Protein AF-A0A6I4SWH2-F1 (afdb_monomer_lite)

Sequence (155 aa):
MIWNTAILLVLAQATASTSADEAARQAVEAAESAAATARSEIDCGEQATQMVMNVCSYRDYEAADLALNQTWDQVSAKAKRADDWSKDHNFPGGEFNRLLDSQRKWLAFRDAQCLYENGPREQSGTIWPLLQNSCLKKLTERRISELRETLEPNA

Secondary structure (DSSP, 8-state):
--SSHHHHHHHHHHHHHHHHHHHHHHHHHHHHHHHHHHS-----SS---HHHHHHHHHHHHHHHHHHHHHHHHHHHHHHHHHHHHHHHTT----HHHHHHHHHHHHHHHHHHHHHHHH--GGGS-TTHHHHHHHHHHHHHHHHHHHHHHTTSTT-

Radius of gyration: 25.78 Å; chains: 1; bounding box: 44×80×54 Å

Structure (mmCIF, N/CA/C/O backbone):
data_AF-A0A6I4SWH2-F1
#
_entry.id   AF-A0A6I4SWH2-F1
#
loop_
_atom_site.group_PDB
_atom_site.id
_atom_site.type_symbol
_atom_site.label_atom_id
_atom_site.label_alt_id
_atom_site.label_comp_id
_atom_site.label_asym_id
_atom_site.label_entity_id
_atom_site.label_seq_id
_atom_site.pdbx_PDB_ins_code
_atom_site.Cartn_x
_atom_site.Cartn_y
_atom_site.Cartn_z
_atom_site.occupancy
_atom_site.B_iso_or_equiv
_atom_site.auth_seq_id
_atom_site.auth_comp_id
_atom_site.auth_asym_id
_atom_site.auth_atom_id
_atom_site.pdbx_PDB_model_num
ATOM 1 N N . MET A 1 1 ? -19.350 -69.369 -9.365 1.00 49.81 1 MET A N 1
ATOM 2 C CA . MET A 1 1 ? -20.183 -68.517 -8.484 1.00 49.81 1 M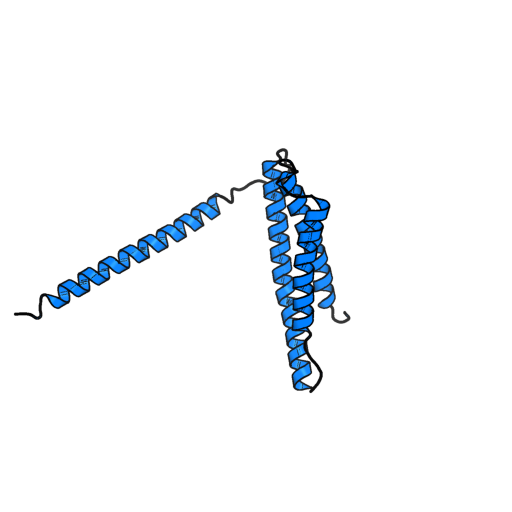ET A CA 1
ATOM 3 C C . MET A 1 1 ? -19.317 -67.582 -7.621 1.00 49.81 1 MET A C 1
ATOM 5 O O . MET A 1 1 ? -19.527 -67.504 -6.423 1.00 49.81 1 MET A O 1
ATOM 9 N N . ILE A 1 2 ? -18.329 -66.881 -8.200 1.00 53.25 2 ILE A N 1
ATOM 10 C CA . ILE A 1 2 ? -17.413 -65.987 -7.440 1.00 53.25 2 ILE A CA 1
ATOM 11 C C . ILE A 1 2 ? -17.390 -64.558 -8.031 1.00 53.25 2 ILE A C 1
ATOM 13 O O . ILE A 1 2 ? -16.871 -63.630 -7.431 1.00 53.25 2 ILE A O 1
ATOM 17 N N . TRP A 1 3 ? -18.046 -64.331 -9.173 1.00 38.16 3 TRP A N 1
ATOM 18 C CA . TRP A 1 3 ? -18.023 -63.038 -9.869 1.00 38.16 3 TRP A CA 1
ATOM 19 C C . TRP A 1 3 ? -19.095 -62.037 -9.392 1.00 38.16 3 TRP A C 1
ATOM 21 O O . TRP A 1 3 ? -19.089 -60.898 -9.840 1.00 38.16 3 TRP A O 1
ATOM 31 N N . ASN A 1 4 ? -19.997 -62.427 -8.478 1.00 51.78 4 ASN A N 1
ATOM 32 C CA . ASN A 1 4 ? -21.118 -61.573 -8.045 1.00 51.78 4 ASN A CA 1
ATOM 33 C C . ASN A 1 4 ? -20.846 -60.787 -6.744 1.00 51.78 4 ASN A C 1
ATOM 35 O O . ASN A 1 4 ? -21.534 -59.817 -6.450 1.00 51.78 4 ASN A O 1
ATOM 39 N N . THR A 1 5 ? -19.837 -61.173 -5.957 1.00 53.53 5 THR A N 1
ATOM 40 C CA . THR A 1 5 ? -19.496 -60.504 -4.687 1.00 53.53 5 THR A CA 1
ATOM 41 C C . THR A 1 5 ? -18.518 -59.340 -4.860 1.00 53.53 5 THR A C 1
ATOM 43 O O . THR A 1 5 ? -18.548 -58.403 -4.069 1.00 53.53 5 THR A O 1
ATOM 46 N N . ALA A 1 6 ? -17.691 -59.345 -5.912 1.00 50.66 6 ALA A N 1
ATOM 47 C CA . ALA A 1 6 ? -16.722 -58.275 -6.166 1.00 50.66 6 ALA A CA 1
ATOM 48 C C . ALA A 1 6 ? -17.385 -56.955 -6.613 1.00 50.66 6 ALA A C 1
ATOM 50 O O . ALA A 1 6 ? -16.947 -55.881 -6.211 1.00 50.66 6 ALA A O 1
ATOM 51 N N . ILE A 1 7 ? -18.477 -57.023 -7.384 1.00 53.81 7 ILE A N 1
ATOM 52 C CA . ILE A 1 7 ? -19.209 -55.839 -7.873 1.00 53.81 7 ILE A CA 1
ATOM 53 C C . ILE A 1 7 ? -19.923 -55.108 -6.722 1.00 53.81 7 ILE A C 1
ATOM 55 O O . ILE A 1 7 ? -19.914 -53.880 -6.666 1.00 53.81 7 ILE A O 1
ATOM 59 N N . LEU A 1 8 ? -20.480 -55.855 -5.762 1.00 51.78 8 LEU A N 1
ATOM 60 C CA . LEU A 1 8 ? -21.158 -55.286 -4.591 1.00 51.78 8 LEU A CA 1
ATOM 61 C C . LEU A 1 8 ? -20.194 -54.540 -3.651 1.00 51.78 8 LEU A C 1
ATOM 63 O O . LEU A 1 8 ? -20.589 -53.551 -3.039 1.00 51.78 8 LEU A O 1
ATOM 67 N N . LEU A 1 9 ? -18.927 -54.964 -3.569 1.00 51.16 9 LEU A N 1
ATOM 68 C CA . LEU A 1 9 ? -17.925 -54.316 -2.716 1.00 51.16 9 LEU A CA 1
ATOM 69 C C . LEU A 1 9 ? -17.443 -52.970 -3.291 1.00 51.16 9 LEU A C 1
ATOM 71 O O . LEU A 1 9 ? -17.241 -52.020 -2.539 1.00 51.16 9 LEU A O 1
ATOM 75 N N . VAL A 1 10 ? -17.304 -52.872 -4.620 1.00 53.91 10 VAL A N 1
ATOM 76 C CA . VAL A 1 10 ? -16.876 -51.638 -5.307 1.00 53.91 10 VAL A CA 1
ATOM 77 C C . VAL A 1 10 ? -17.967 -50.560 -5.251 1.00 53.91 10 VAL A C 1
ATOM 79 O O . VAL A 1 10 ? -17.663 -49.391 -5.019 1.00 53.91 10 VAL A O 1
ATOM 82 N N . LEU A 1 11 ? -19.243 -50.944 -5.382 1.00 52.84 11 LEU A N 1
ATOM 83 C CA . LEU A 1 11 ? -20.376 -50.014 -5.268 1.00 52.84 11 LEU A CA 1
ATOM 84 C C . LEU A 1 11 ? -20.514 -49.419 -3.856 1.00 52.84 11 LEU A C 1
ATOM 86 O O . LEU A 1 11 ? -20.750 -48.221 -3.729 1.00 52.84 11 LEU A O 1
ATOM 90 N N . ALA A 1 12 ? -20.301 -50.216 -2.802 1.00 47.69 12 ALA A N 1
ATOM 91 C CA . ALA A 1 12 ? -20.359 -49.740 -1.415 1.00 47.69 12 ALA A CA 1
ATOM 92 C C . ALA A 1 12 ? -19.209 -48.775 -1.052 1.00 47.69 12 ALA A C 1
ATOM 94 O O . ALA A 1 12 ? -19.388 -47.866 -0.240 1.00 47.69 12 ALA A O 1
ATOM 95 N N . GLN A 1 13 ? -18.031 -48.950 -1.662 1.00 46.94 13 GLN A N 1
ATOM 96 C CA . GLN A 1 13 ? -16.880 -48.062 -1.459 1.00 46.94 13 GLN A CA 1
ATOM 97 C C . GLN A 1 13 ? -17.061 -46.713 -2.173 1.00 46.94 13 GLN A C 1
ATOM 99 O O . GLN A 1 13 ? -16.716 -45.682 -1.602 1.00 46.94 13 GLN A O 1
ATOM 104 N N . ALA A 1 14 ? -17.677 -46.698 -3.362 1.00 47.97 14 ALA A N 1
ATOM 105 C CA . ALA A 1 14 ? -17.955 -45.467 -4.106 1.00 47.97 14 ALA A CA 1
ATOM 106 C C . ALA A 1 14 ? -18.998 -44.561 -3.417 1.00 47.97 14 ALA A C 1
ATOM 108 O O . ALA A 1 14 ? -18.861 -43.337 -3.439 1.00 47.97 14 ALA A O 1
ATOM 109 N N . THR A 1 15 ? -20.007 -45.141 -2.752 1.00 48.25 15 THR A N 1
ATOM 110 C CA . THR A 1 15 ? -21.025 -44.381 -1.999 1.00 48.25 15 THR A CA 1
ATOM 111 C C . THR A 1 15 ? -20.482 -43.728 -0.723 1.00 48.25 15 THR A C 1
ATOM 113 O O . THR A 1 15 ? -20.981 -42.685 -0.306 1.00 48.25 15 THR A O 1
ATOM 116 N N . ALA A 1 16 ? -19.449 -44.314 -0.105 1.00 49.56 16 ALA A N 1
ATOM 117 C CA . ALA A 1 16 ? -18.823 -43.770 1.102 1.00 49.56 16 ALA A CA 1
ATOM 118 C C . ALA A 1 16 ? -17.912 -42.565 0.795 1.00 49.56 16 ALA A C 1
ATOM 120 O O . ALA A 1 16 ? -17.881 -41.602 1.564 1.00 49.56 16 ALA A O 1
ATOM 121 N N . SER A 1 17 ? -17.218 -42.578 -0.352 1.00 53.53 17 SER A N 1
ATOM 122 C CA . SER A 1 17 ? -16.404 -41.442 -0.810 1.00 53.53 17 SER A CA 1
ATOM 123 C C . SER A 1 17 ? -17.247 -40.208 -1.139 1.00 53.53 17 SER A C 1
ATOM 125 O O . SER A 1 17 ? -16.893 -39.105 -0.737 1.00 53.53 17 SER A O 1
ATOM 127 N N . THR A 1 18 ? -18.413 -40.381 -1.771 1.00 57.69 18 THR A N 1
ATOM 128 C CA . THR A 1 18 ? -19.298 -39.256 -2.117 1.00 57.69 18 THR A CA 1
ATOM 129 C C . THR A 1 18 ? -19.890 -38.560 -0.890 1.00 57.69 18 THR A C 1
ATOM 131 O O . THR A 1 18 ? -20.018 -37.340 -0.894 1.00 57.69 18 THR A O 1
ATOM 134 N N . SER A 1 19 ? -20.187 -39.297 0.190 1.00 64.69 19 SER A N 1
ATOM 135 C CA . SER A 1 19 ? -20.731 -38.699 1.422 1.00 64.69 19 SER A CA 1
ATOM 136 C C . SER A 1 19 ? -19.716 -37.856 2.201 1.00 64.69 19 SER A C 1
ATOM 138 O O . SER A 1 19 ? -20.098 -36.902 2.875 1.00 64.69 19 SER A O 1
ATOM 140 N N . ALA A 1 20 ? -18.425 -38.187 2.107 1.00 69.81 20 ALA A N 1
ATOM 141 C CA . ALA A 1 20 ? -17.368 -37.416 2.758 1.00 69.81 20 ALA A CA 1
ATOM 142 C C . ALA A 1 20 ? -17.082 -36.104 2.005 1.00 69.81 20 ALA A C 1
ATOM 144 O O . ALA A 1 20 ? -16.919 -35.056 2.631 1.00 69.81 20 ALA A O 1
ATOM 145 N N . ASP A 1 21 ? -17.097 -36.145 0.669 1.00 71.88 21 ASP A N 1
ATOM 146 C CA . ASP A 1 21 ? -16.905 -34.964 -0.179 1.00 71.88 21 ASP A CA 1
ATOM 147 C C . ASP A 1 21 ? -18.070 -33.967 -0.069 1.00 71.88 21 ASP A C 1
ATOM 149 O O . ASP A 1 21 ? -17.866 -32.752 -0.092 1.00 71.88 21 ASP A O 1
ATOM 153 N N . GLU A 1 22 ? -19.301 -34.458 0.085 1.00 76.44 22 GLU A N 1
ATOM 154 C CA . GLU A 1 22 ? -20.489 -33.615 0.249 1.00 76.44 22 GLU A CA 1
ATOM 155 C C . GLU A 1 22 ? -20.521 -32.917 1.616 1.00 76.44 22 GLU A C 1
ATOM 157 O O . GLU A 1 22 ? -20.806 -31.720 1.690 1.00 76.44 22 GLU A O 1
ATOM 162 N N . ALA A 1 23 ? -20.111 -33.613 2.683 1.00 78.50 23 ALA A N 1
ATOM 163 C CA . ALA A 1 23 ? -19.947 -33.015 4.007 1.00 78.50 23 ALA A CA 1
ATOM 164 C C . ALA A 1 23 ? -18.871 -31.913 4.017 1.00 78.50 23 ALA A C 1
ATOM 166 O O . ALA A 1 23 ? -19.050 -30.872 4.650 1.00 78.50 23 ALA A O 1
ATOM 167 N N . ALA A 1 24 ? -17.771 -32.108 3.282 1.00 79.56 24 ALA A N 1
ATOM 168 C CA . ALA A 1 24 ? -16.724 -31.098 3.146 1.00 79.56 24 ALA A CA 1
ATOM 169 C C . ALA A 1 24 ? -17.219 -29.851 2.391 1.00 79.56 24 ALA A C 1
ATOM 171 O O . ALA A 1 24 ? -16.940 -28.730 2.813 1.00 79.56 24 ALA A O 1
ATOM 172 N N . ARG A 1 25 ? -17.999 -30.026 1.316 1.00 82.50 25 ARG A N 1
ATOM 173 C CA . ARG A 1 25 ? -18.601 -28.908 0.565 1.00 82.50 25 ARG A CA 1
ATOM 174 C C . ARG A 1 25 ? -19.595 -28.118 1.412 1.00 82.50 25 ARG A C 1
ATOM 176 O O . ARG A 1 25 ? -19.498 -26.897 1.457 1.00 82.50 25 ARG A O 1
ATOM 183 N N . GLN A 1 26 ? -20.470 -28.804 2.147 1.00 82.81 26 GLN A N 1
ATOM 184 C CA . GLN A 1 26 ? -21.422 -28.157 3.057 1.00 82.81 26 GLN A CA 1
ATOM 185 C C . GLN A 1 26 ? -20.719 -27.383 4.180 1.00 82.81 26 GLN A C 1
ATOM 187 O O . GLN A 1 26 ? -21.178 -26.311 4.566 1.00 82.81 26 GLN A O 1
ATOM 192 N N . ALA A 1 27 ? -19.588 -27.884 4.687 1.00 81.00 27 ALA A N 1
ATOM 193 C CA . ALA A 1 27 ? -18.800 -27.177 5.693 1.00 81.00 27 ALA A CA 1
ATOM 194 C C . ALA A 1 27 ? -18.155 -25.891 5.145 1.00 81.00 27 ALA A C 1
ATOM 196 O O . ALA A 1 27 ? -18.125 -24.882 5.849 1.00 81.00 27 ALA A O 1
ATOM 197 N N . VAL A 1 28 ? -17.674 -25.906 3.896 1.00 84.44 28 VAL A N 1
ATOM 198 C CA . VAL A 1 28 ? -17.133 -24.711 3.223 1.00 84.44 28 VAL A CA 1
ATOM 199 C C . VAL A 1 28 ? -18.238 -23.684 2.975 1.00 84.44 28 VAL A C 1
ATOM 201 O O . VAL A 1 28 ? -18.081 -22.523 3.336 1.00 84.44 28 VAL A O 1
ATOM 204 N N . GLU A 1 29 ? -19.387 -24.114 2.462 1.00 82.88 29 GLU A N 1
ATOM 205 C CA . GLU A 1 29 ? -20.519 -23.234 2.147 1.00 82.88 29 GLU A CA 1
ATOM 206 C C . GLU A 1 29 ? -21.141 -22.616 3.417 1.00 82.88 29 GLU A C 1
ATOM 208 O O . GLU A 1 29 ? -21.474 -21.430 3.458 1.00 82.88 29 GLU A O 1
ATOM 213 N N . ALA A 1 30 ? -21.210 -23.381 4.514 1.00 75.06 30 ALA A N 1
ATOM 214 C CA . ALA A 1 30 ? -21.614 -22.871 5.824 1.00 75.06 30 ALA A CA 1
ATOM 215 C C . ALA A 1 30 ? -20.596 -21.873 6.407 1.00 75.06 30 ALA A C 1
ATOM 217 O O . ALA A 1 30 ? -20.995 -20.886 7.028 1.00 75.06 30 ALA A O 1
ATOM 218 N N . ALA A 1 31 ? -19.294 -22.093 6.194 1.00 72.06 31 ALA A N 1
ATOM 219 C CA . ALA A 1 31 ? -18.250 -21.158 6.609 1.00 72.06 31 ALA A CA 1
ATOM 220 C C . ALA A 1 31 ? -18.293 -19.851 5.796 1.00 72.06 31 ALA A C 1
ATOM 222 O O . ALA A 1 31 ? -18.160 -18.770 6.371 1.00 72.06 31 ALA A O 1
ATOM 223 N N . GLU A 1 32 ? -18.551 -19.928 4.488 1.00 71.12 32 GLU A N 1
ATOM 224 C CA . GLU A 1 32 ? -18.753 -18.768 3.612 1.00 71.12 32 GLU A CA 1
ATOM 225 C C . GLU A 1 32 ? -20.015 -17.980 3.991 1.00 71.12 32 GLU A C 1
ATOM 227 O O . GLU A 1 32 ? -19.973 -16.754 4.098 1.00 71.12 32 GLU A O 1
ATOM 232 N N . SER A 1 33 ? -21.124 -18.667 4.284 1.00 69.06 33 SER A N 1
ATOM 233 C CA . SER A 1 33 ? -22.370 -18.041 4.747 1.00 69.06 33 SER A CA 1
ATOM 234 C C . SER A 1 33 ? -22.219 -17.383 6.127 1.00 69.06 33 SER A C 1
ATOM 236 O O . SER A 1 33 ? -22.702 -16.267 6.350 1.00 69.06 33 SER A O 1
ATOM 238 N N . ALA A 1 34 ? -21.490 -18.016 7.050 1.00 63.38 34 ALA A N 1
ATOM 239 C CA . ALA A 1 34 ? -21.168 -17.434 8.350 1.00 63.38 34 ALA A CA 1
ATOM 240 C C . ALA A 1 34 ? -20.250 -16.205 8.219 1.00 63.38 34 ALA A C 1
ATOM 242 O O . ALA A 1 34 ? -20.472 -15.204 8.902 1.00 63.38 34 ALA A O 1
ATOM 243 N N . ALA A 1 35 ? -19.273 -16.237 7.307 1.00 57.06 35 ALA A N 1
ATOM 244 C CA . ALA A 1 35 ? -18.424 -15.089 6.991 1.00 57.06 35 ALA A CA 1
ATOM 245 C C . ALA A 1 35 ? -19.219 -13.937 6.348 1.00 57.06 35 ALA A C 1
ATOM 247 O O . ALA A 1 35 ? -18.998 -12.773 6.685 1.00 57.06 35 ALA A O 1
ATOM 248 N N . ALA A 1 36 ? -20.189 -14.247 5.481 1.00 58.78 36 ALA A N 1
ATOM 249 C CA . ALA A 1 36 ? -21.090 -13.261 4.888 1.00 58.78 36 ALA A CA 1
ATOM 250 C C . ALA A 1 36 ? -22.019 -12.623 5.936 1.00 58.78 36 ALA A C 1
ATOM 252 O O . ALA A 1 36 ? -22.211 -11.411 5.928 1.00 58.78 36 ALA A O 1
ATOM 253 N N . THR A 1 37 ? -22.532 -13.410 6.885 1.00 55.16 37 THR A N 1
ATOM 254 C CA . THR A 1 37 ? -23.397 -12.921 7.976 1.00 55.16 37 THR A CA 1
ATOM 255 C C . THR A 1 37 ? -22.613 -12.111 9.017 1.00 55.16 37 THR A C 1
ATOM 257 O O . THR A 1 37 ? -23.135 -11.155 9.589 1.00 55.16 37 THR A O 1
ATOM 260 N N . ALA A 1 38 ? -21.336 -12.446 9.242 1.00 52.81 38 ALA A N 1
ATOM 261 C CA . ALA A 1 38 ? -20.429 -11.677 10.099 1.00 52.81 38 ALA A CA 1
ATOM 262 C C . ALA A 1 38 ? -20.081 -10.295 9.517 1.00 52.81 38 ALA A C 1
ATOM 264 O O . ALA A 1 38 ? -19.706 -9.388 10.263 1.00 52.81 38 ALA A O 1
ATOM 265 N N . ARG A 1 39 ? -20.270 -10.097 8.206 1.00 54.38 39 ARG A N 1
ATOM 266 C CA . ARG A 1 39 ? -20.269 -8.785 7.551 1.00 54.38 39 ARG A CA 1
ATOM 267 C C . ARG A 1 39 ? -21.624 -8.100 7.757 1.00 54.38 39 ARG A C 1
ATOM 269 O O . ARG A 1 39 ? -22.287 -7.726 6.796 1.00 54.38 39 ARG A O 1
ATOM 276 N N . SER A 1 40 ? -22.055 -7.973 9.013 1.00 55.28 40 SER A N 1
ATOM 277 C CA . SER A 1 40 ? -23.268 -7.231 9.353 1.00 55.28 40 SER A CA 1
ATOM 278 C C . SER A 1 40 ? -23.214 -5.822 8.751 1.00 55.28 40 SER A C 1
ATOM 280 O O . SER A 1 40 ? -22.133 -5.242 8.597 1.00 55.28 40 SER A O 1
ATOM 282 N N . GLU A 1 41 ? -24.378 -5.277 8.391 1.00 67.19 41 GLU A N 1
ATOM 283 C CA . GLU A 1 41 ? -24.566 -3.914 7.874 1.00 67.19 41 GLU A CA 1
ATOM 284 C C . GLU A 1 41 ? -24.260 -2.867 8.963 1.00 67.19 41 GLU A C 1
ATOM 286 O O . GLU A 1 41 ? -25.119 -2.101 9.389 1.00 67.19 41 GLU A O 1
ATOM 291 N N . ILE A 1 42 ? -23.031 -2.850 9.481 1.00 74.25 42 ILE A N 1
ATOM 292 C CA . ILE A 1 42 ? -22.551 -1.762 10.324 1.00 74.25 42 ILE A CA 1
ATOM 293 C C . ILE A 1 42 ? -22.549 -0.515 9.446 1.00 74.25 42 ILE A C 1
ATOM 295 O O . ILE A 1 42 ? -21.774 -0.426 8.485 1.00 74.25 42 ILE A O 1
ATOM 299 N N . ASP A 1 43 ? -23.445 0.413 9.781 1.00 79.62 43 ASP A N 1
ATOM 300 C CA . ASP A 1 43 ? -23.519 1.724 9.158 1.00 79.62 43 ASP A CA 1
ATOM 301 C C . ASP A 1 43 ? -22.251 2.516 9.503 1.00 79.62 43 ASP A C 1
ATOM 303 O O . ASP A 1 43 ? -21.949 2.810 10.667 1.00 79.62 43 ASP A O 1
ATOM 307 N N . CYS A 1 44 ? -21.480 2.824 8.460 1.00 83.50 44 CYS A N 1
ATOM 308 C CA . CYS A 1 44 ? -20.269 3.625 8.561 1.00 83.50 44 CYS A CA 1
ATOM 309 C C . CYS A 1 44 ? -20.523 5.146 8.586 1.00 83.50 44 CYS A C 1
ATOM 311 O O . CYS A 1 44 ? -19.560 5.904 8.524 1.00 83.50 44 CYS A O 1
ATOM 313 N N . GLY A 1 45 ? -21.789 5.579 8.686 1.00 76.94 45 GLY A N 1
ATOM 314 C CA . GLY A 1 45 ? -22.243 6.972 8.774 1.00 76.94 45 GLY A CA 1
ATOM 315 C C . GLY A 1 45 ? -21.921 7.694 10.096 1.00 76.94 45 GLY A C 1
ATOM 316 O O . GLY A 1 45 ? -20.766 7.784 10.503 1.00 76.94 45 GLY A O 1
ATOM 317 N N . GLU A 1 46 ? -22.917 8.286 10.770 1.00 68.44 46 GLU A N 1
ATOM 318 C CA . GLU A 1 46 ? -22.708 9.055 12.016 1.00 68.44 46 GLU A CA 1
ATOM 319 C C . GLU A 1 46 ? -22.412 8.125 13.212 1.00 68.44 46 GLU A C 1
ATOM 321 O O . GLU A 1 46 ? -23.318 7.568 13.830 1.00 68.44 46 GLU A O 1
ATOM 326 N N . GLN A 1 47 ? -21.135 7.916 13.555 1.00 69.69 47 GLN A N 1
ATOM 327 C CA . GLN A 1 47 ? -20.749 6.906 14.552 1.00 69.69 47 GLN A CA 1
ATOM 328 C C . GLN A 1 47 ? -20.471 7.452 15.955 1.00 69.69 47 GLN A C 1
ATOM 330 O O . GLN A 1 47 ? -19.676 8.370 16.137 1.00 69.69 47 GLN A O 1
ATOM 335 N N . ALA A 1 48 ? -21.041 6.784 16.967 1.00 70.19 48 ALA A N 1
ATOM 336 C CA . ALA A 1 48 ? -20.902 7.131 18.386 1.00 70.19 48 ALA A CA 1
ATOM 337 C C . ALA A 1 48 ? -20.179 6.072 19.256 1.00 70.19 48 ALA A C 1
ATOM 339 O O . ALA A 1 48 ? -20.027 6.287 20.458 1.00 70.19 48 ALA A O 1
ATOM 340 N N . THR A 1 49 ? -19.719 4.929 18.710 1.00 90.75 49 THR A N 1
ATOM 341 C CA . THR A 1 49 ? -19.024 3.889 19.512 1.00 90.75 49 THR A CA 1
ATOM 342 C C . THR A 1 49 ? -17.679 3.452 18.930 1.00 90.75 49 THR A C 1
ATOM 344 O O . THR A 1 49 ? -17.506 3.347 17.717 1.00 90.75 49 THR A O 1
ATOM 347 N N . GLN A 1 50 ? -16.725 3.120 19.810 1.00 91.38 50 GLN A N 1
ATOM 348 C CA . GLN A 1 50 ? -15.371 2.702 19.417 1.00 91.38 50 GLN A CA 1
ATOM 349 C C . GLN A 1 50 ? -15.341 1.401 18.605 1.00 91.38 50 GLN A C 1
ATOM 351 O O . GLN A 1 50 ? -14.517 1.258 17.706 1.00 91.38 50 GLN A O 1
ATOM 356 N N . MET A 1 51 ? -16.240 0.457 18.898 1.00 92.12 51 MET A N 1
ATOM 357 C CA . MET A 1 51 ? -16.359 -0.790 18.135 1.00 92.12 51 MET A CA 1
ATOM 358 C C . MET A 1 51 ? -16.686 -0.512 16.667 1.00 92.12 51 MET A C 1
ATOM 360 O O . MET A 1 51 ? -16.038 -1.050 15.773 1.00 92.12 51 MET A O 1
ATOM 364 N N . VAL A 1 52 ? -17.660 0.366 16.434 1.00 92.06 52 VAL A N 1
ATOM 365 C CA . VAL A 1 52 ? -18.153 0.697 15.096 1.00 92.06 52 VAL A CA 1
ATOM 366 C C . VAL A 1 52 ? -17.080 1.485 14.317 1.00 92.06 52 VAL A C 1
ATOM 368 O O . VAL A 1 52 ? -16.792 1.132 13.171 1.00 92.06 52 VAL A O 1
ATOM 371 N N . MET A 1 53 ? -16.347 2.394 14.980 1.00 93.12 53 MET A N 1
ATOM 372 C CA . MET A 1 53 ? -15.188 3.095 14.391 1.00 93.12 53 MET A CA 1
ATOM 373 C C . MET A 1 53 ? -14.037 2.149 14.011 1.00 93.12 53 MET A C 1
ATOM 375 O O . MET A 1 53 ? -13.427 2.281 12.947 1.00 93.12 53 MET A O 1
ATOM 379 N N . ASN A 1 54 ? -13.735 1.161 14.856 1.00 94.56 54 ASN A N 1
ATOM 380 C CA . ASN A 1 54 ? -12.698 0.168 14.568 1.00 94.56 54 ASN A CA 1
ATOM 381 C C . ASN A 1 54 ? -13.052 -0.688 13.344 1.00 94.56 54 ASN A C 1
ATOM 383 O O 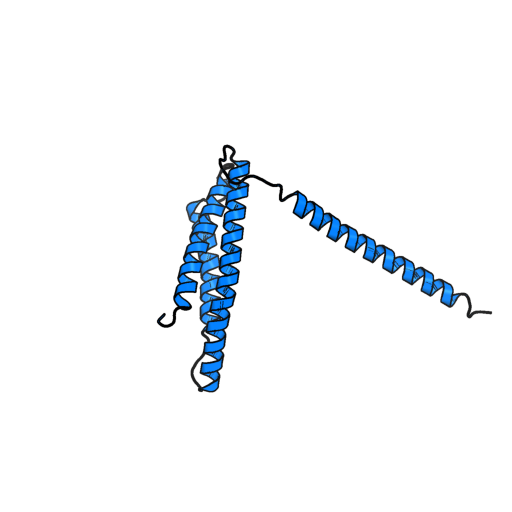. ASN A 1 54 ? -12.183 -0.955 12.517 1.00 94.56 54 ASN A O 1
ATOM 387 N N . VAL A 1 55 ? -14.317 -1.096 13.209 1.00 94.06 55 VAL A N 1
ATOM 388 C CA . VAL A 1 55 ? -14.768 -1.883 12.054 1.00 94.06 55 VAL A CA 1
ATOM 389 C C . VAL A 1 55 ? -14.727 -1.056 10.773 1.00 94.06 55 VAL A C 1
ATOM 391 O O . VAL A 1 55 ? -14.211 -1.525 9.761 1.00 94.06 55 VAL A O 1
ATOM 394 N N . CYS A 1 56 ? -15.239 0.173 10.796 1.00 93.94 56 CYS A N 1
ATOM 395 C CA . CYS A 1 56 ? -15.295 0.984 9.581 1.00 93.94 56 CYS A CA 1
ATOM 396 C C . CYS A 1 56 ? -13.911 1.429 9.113 1.00 93.94 56 CYS A C 1
ATOM 398 O O . CYS A 1 56 ? -13.610 1.289 7.933 1.00 93.94 56 CYS A O 1
ATOM 400 N N . SER A 1 57 ? -13.013 1.802 10.028 1.00 96.38 57 SER A N 1
ATOM 401 C CA . SER A 1 57 ? -11.619 2.073 9.653 1.00 96.38 57 SER A CA 1
ATOM 402 C C . SER A 1 57 ? -10.921 0.867 9.016 1.00 96.38 57 SER A C 1
ATOM 404 O O . SER A 1 57 ? -10.129 1.043 8.093 1.00 96.38 57 SER A O 1
ATOM 406 N N . TYR A 1 58 ? -11.224 -0.361 9.460 1.00 96.88 58 TYR A N 1
ATOM 407 C CA . TYR A 1 58 ? -10.696 -1.568 8.823 1.00 96.88 58 TYR A CA 1
ATOM 408 C C . TYR A 1 58 ? -11.224 -1.727 7.394 1.00 96.88 58 TYR A C 1
ATOM 410 O O . TYR A 1 58 ? -10.432 -1.937 6.480 1.00 96.88 58 TYR A O 1
ATOM 418 N N . ARG A 1 59 ? -12.534 -1.549 7.180 1.00 95.75 59 ARG A N 1
ATOM 419 C CA . ARG A 1 59 ? -13.153 -1.601 5.842 1.00 95.75 59 ARG A CA 1
ATOM 420 C C . ARG A 1 59 ? -12.567 -0.552 4.898 1.00 95.75 59 ARG A C 1
ATOM 422 O O . ARG A 1 59 ? -12.331 -0.849 3.729 1.00 95.75 59 ARG A O 1
ATOM 429 N N . ASP A 1 60 ? -12.303 0.649 5.401 1.00 96.75 60 ASP A N 1
ATOM 430 C CA . ASP A 1 60 ? -11.685 1.713 4.610 1.00 96.75 60 ASP A CA 1
ATOM 431 C C . ASP A 1 60 ? -10.242 1.366 4.219 1.00 96.75 60 ASP A C 1
ATOM 433 O O . ASP A 1 60 ? -9.815 1.639 3.095 1.00 96.75 60 ASP A O 1
ATOM 437 N N . TYR A 1 61 ? -9.485 0.743 5.127 1.00 98.44 61 TYR A N 1
ATOM 438 C CA . TYR A 1 61 ? -8.157 0.226 4.811 1.00 98.44 61 TYR A CA 1
ATOM 439 C C . TYR A 1 61 ? -8.218 -0.918 3.786 1.00 98.44 61 TYR A C 1
ATOM 441 O O . TYR A 1 61 ? -7.464 -0.877 2.816 1.00 98.44 61 TYR A O 1
ATOM 449 N N . GLU A 1 62 ? -9.130 -1.885 3.933 1.00 98.25 62 GLU A N 1
ATOM 450 C CA . GLU A 1 62 ? -9.322 -2.963 2.948 1.00 98.25 62 GLU A CA 1
ATOM 451 C C . GLU A 1 62 ? -9.631 -2.408 1.550 1.00 98.25 62 GLU A C 1
ATOM 453 O O . GLU A 1 62 ? -9.082 -2.878 0.553 1.00 98.25 62 GLU A O 1
ATOM 458 N N . ALA A 1 63 ? -10.479 -1.378 1.462 1.00 98.25 63 ALA A N 1
ATOM 459 C CA . ALA A 1 63 ? -10.795 -0.727 0.195 1.00 98.25 63 ALA A CA 1
ATOM 460 C C . ALA A 1 63 ? -9.558 -0.065 -0.439 1.00 98.25 63 ALA A C 1
ATOM 462 O O . ALA A 1 63 ? -9.343 -0.182 -1.649 1.00 98.25 63 ALA A O 1
ATOM 463 N N . ALA A 1 64 ? -8.719 0.596 0.365 1.00 98.69 64 ALA A N 1
ATOM 464 C CA . ALA A 1 64 ? -7.461 1.165 -0.108 1.00 98.69 64 ALA A CA 1
ATOM 465 C C . ALA A 1 64 ? -6.467 0.078 -0.553 1.00 98.69 64 ALA A C 1
ATOM 467 O O . ALA A 1 64 ? -5.824 0.231 -1.590 1.00 98.69 64 ALA A O 1
ATOM 468 N N . ASP A 1 65 ? -6.359 -1.034 0.178 1.00 98.69 65 ASP A N 1
ATOM 469 C CA . ASP A 1 65 ? -5.479 -2.150 -0.187 1.00 98.69 65 ASP A CA 1
ATOM 470 C C . ASP A 1 65 ? -5.922 -2.819 -1.499 1.00 98.69 65 ASP A C 1
ATOM 472 O O . ASP A 1 65 ? -5.104 -3.069 -2.387 1.00 98.69 65 ASP A O 1
ATOM 476 N N . LEU A 1 66 ? -7.230 -3.004 -1.700 1.00 98.75 66 LEU A N 1
ATOM 477 C CA . LEU A 1 66 ? -7.773 -3.475 -2.974 1.00 98.75 66 LEU A CA 1
ATOM 478 C C . LEU A 1 66 ? -7.401 -2.531 -4.128 1.00 98.75 66 LEU A C 1
ATOM 480 O O . LEU A 1 66 ? -6.937 -2.982 -5.178 1.00 98.75 66 LEU A O 1
ATOM 484 N N . ALA A 1 67 ? -7.558 -1.220 -3.933 1.00 98.75 67 ALA A N 1
ATOM 485 C CA . ALA A 1 67 ? -7.190 -0.221 -4.935 1.00 98.75 67 ALA A CA 1
ATOM 486 C C . ALA A 1 67 ? -5.674 -0.199 -5.221 1.00 98.75 67 ALA A C 1
ATOM 488 O O . ALA A 1 67 ? -5.261 0.038 -6.363 1.00 98.75 67 ALA A O 1
ATOM 489 N N . LEU A 1 68 ? -4.836 -0.477 -4.216 1.00 98.81 68 LEU A N 1
ATOM 490 C CA . LEU A 1 68 ? -3.394 -0.630 -4.393 1.00 98.81 68 LEU A CA 1
ATOM 491 C C . LEU A 1 68 ? -3.066 -1.845 -5.256 1.00 98.81 68 LEU A C 1
ATOM 493 O O . LEU A 1 68 ? -2.272 -1.710 -6.183 1.00 98.81 68 LEU A O 1
ATOM 497 N N . ASN A 1 69 ? -3.693 -2.995 -5.009 1.00 98.75 69 ASN A N 1
ATOM 498 C CA . ASN A 1 69 ? -3.481 -4.199 -5.814 1.00 98.75 69 ASN A CA 1
ATOM 499 C C . ASN A 1 69 ? -3.926 -4.000 -7.276 1.00 98.75 69 ASN A C 1
ATOM 501 O O . ASN A 1 69 ? -3.192 -4.339 -8.200 1.00 98.75 69 ASN A O 1
ATOM 505 N N . GLN A 1 70 ? -5.061 -3.335 -7.504 1.00 98.69 70 GLN A N 1
ATOM 506 C CA . GLN A 1 70 ? -5.498 -2.967 -8.858 1.00 98.69 70 GLN A CA 1
ATOM 507 C C . GLN A 1 70 ? -4.503 -2.031 -9.560 1.00 98.69 70 GLN A C 1
ATOM 509 O O . GLN A 1 70 ? -4.224 -2.178 -10.750 1.00 98.69 70 GLN A O 1
ATOM 514 N N . THR A 1 71 ? -3.952 -1.058 -8.830 1.00 98.62 71 THR A N 1
ATOM 515 C CA . THR A 1 71 ? -2.936 -0.139 -9.367 1.00 98.62 71 THR A CA 1
ATOM 516 C C . THR A 1 71 ? -1.630 -0.884 -9.656 1.00 98.62 71 THR A C 1
ATOM 518 O O . THR A 1 71 ? -1.015 -0.665 -10.700 1.00 98.62 71 THR A O 1
ATOM 521 N N . TRP A 1 72 ? -1.233 -1.808 -8.775 1.00 98.56 72 TRP A N 1
ATOM 522 C CA . TRP A 1 72 ? -0.072 -2.682 -8.931 1.00 98.56 72 TRP A CA 1
ATOM 523 C C . TRP A 1 72 ? -0.129 -3.509 -10.222 1.00 98.56 72 TRP A C 1
ATOM 525 O O . TRP A 1 72 ? 0.866 -3.587 -10.948 1.00 98.56 72 TRP A O 1
ATOM 535 N N . ASP A 1 73 ? -1.286 -4.080 -10.556 1.00 98.69 73 ASP A N 1
ATOM 536 C CA . ASP A 1 73 ? -1.464 -4.841 -11.797 1.00 98.69 73 ASP A CA 1
ATOM 537 C C . ASP A 1 73 ? -1.167 -3.984 -13.037 1.00 98.69 73 ASP A C 1
ATOM 539 O O . ASP A 1 73 ? -0.489 -4.429 -13.966 1.00 98.69 73 ASP A O 1
ATOM 543 N N . GLN A 1 74 ? -1.587 -2.717 -13.027 1.00 98.50 74 GLN A N 1
ATOM 544 C CA . GLN A 1 74 ? -1.347 -1.788 -14.132 1.00 98.50 74 GLN A CA 1
ATOM 545 C C . GLN A 1 74 ? 0.139 -1.425 -14.266 1.00 98.50 74 GLN A C 1
ATOM 547 O O . GLN A 1 74 ? 0.710 -1.552 -15.356 1.00 98.50 74 GLN A O 1
ATOM 552 N N . VAL A 1 75 ? 0.788 -1.011 -13.169 1.00 98.25 75 VAL A N 1
ATOM 553 C CA . VAL A 1 75 ? 2.209 -0.606 -13.196 1.00 98.25 75 VAL A CA 1
ATOM 554 C C . VAL A 1 75 ? 3.134 -1.781 -13.477 1.00 98.25 75 VAL A C 1
ATOM 556 O O . VAL A 1 75 ? 4.089 -1.651 -14.242 1.00 98.25 75 VAL A O 1
ATOM 559 N N . SER A 1 76 ? 2.829 -2.960 -12.933 1.00 98.56 76 SER A N 1
ATOM 560 C CA . SER A 1 76 ? 3.621 -4.161 -13.183 1.00 98.56 76 SER A CA 1
ATOM 561 C C . SER A 1 76 ? 3.503 -4.622 -14.632 1.00 98.56 76 SER A C 1
ATOM 563 O O . SER A 1 76 ? 4.504 -5.030 -15.221 1.00 98.56 76 SER A O 1
ATOM 565 N N . ALA A 1 77 ? 2.320 -4.509 -15.243 1.00 98.44 77 ALA A N 1
ATOM 566 C CA . ALA A 1 77 ? 2.143 -4.783 -16.661 1.00 98.44 77 ALA A CA 1
ATOM 567 C C . ALA A 1 77 ? 2.912 -3.783 -17.542 1.00 98.44 77 ALA A C 1
ATOM 569 O O . ALA A 1 77 ? 3.518 -4.200 -18.528 1.00 98.44 77 ALA A O 1
ATOM 570 N N . LYS A 1 78 ? 2.933 -2.485 -17.192 1.00 97.56 78 LYS A N 1
ATOM 571 C CA . LYS A 1 78 ? 3.759 -1.479 -17.891 1.00 97.56 78 LYS A CA 1
ATOM 572 C C . LYS A 1 78 ? 5.245 -1.843 -17.821 1.00 97.56 78 LYS A C 1
ATOM 574 O O . LYS A 1 78 ? 5.881 -1.933 -18.867 1.00 97.56 78 LYS A O 1
ATOM 579 N N . ALA A 1 79 ? 5.761 -2.114 -16.623 1.00 97.75 79 ALA A N 1
ATOM 580 C CA . ALA A 1 79 ? 7.169 -2.454 -16.415 1.00 97.75 79 ALA A CA 1
ATOM 581 C C . ALA A 1 79 ? 7.581 -3.739 -17.158 1.00 97.75 79 ALA A C 1
ATOM 583 O O . ALA A 1 79 ? 8.641 -3.790 -17.772 1.00 97.75 79 ALA A O 1
ATOM 584 N N . LYS A 1 80 ? 6.717 -4.764 -17.181 1.00 98.38 80 LYS A N 1
ATOM 585 C CA . LYS A 1 80 ? 6.964 -5.994 -17.954 1.00 98.38 80 LYS A CA 1
ATOM 586 C C . LYS A 1 80 ? 7.030 -5.734 -19.460 1.00 98.38 80 LYS A C 1
ATOM 588 O O . LYS A 1 80 ? 7.925 -6.247 -20.116 1.00 98.38 80 LYS A O 1
ATOM 593 N N . ARG A 1 81 ? 6.142 -4.892 -20.005 1.00 97.75 81 ARG A N 1
ATOM 594 C CA . ARG A 1 81 ? 6.212 -4.495 -21.425 1.00 97.75 81 ARG A CA 1
ATOM 595 C C . ARG A 1 81 ? 7.499 -3.734 -21.751 1.00 97.75 81 ARG A C 1
ATOM 597 O O . ARG A 1 81 ? 8.038 -3.911 -22.839 1.00 97.75 81 ARG A O 1
ATOM 604 N N . ALA A 1 82 ? 7.987 -2.902 -20.831 1.00 96.44 82 ALA A N 1
ATOM 605 C CA . ALA A 1 82 ? 9.269 -2.217 -20.991 1.00 96.44 82 ALA A CA 1
ATOM 606 C C . ALA A 1 82 ? 10.448 -3.207 -20.985 1.00 96.44 82 ALA A C 1
ATOM 608 O O . ALA A 1 82 ? 11.367 -3.085 -21.799 1.00 96.44 82 ALA A O 1
ATOM 609 N N . ASP A 1 83 ? 10.394 -4.230 -20.130 1.00 98.00 83 ASP A N 1
ATOM 610 C CA . ASP A 1 83 ? 11.378 -5.317 -20.114 1.00 98.00 83 ASP A CA 1
ATOM 611 C C . ASP A 1 83 ? 11.374 -6.128 -21.422 1.00 98.00 83 ASP A C 1
ATOM 613 O O . ASP A 1 83 ? 12.446 -6.396 -21.972 1.00 98.00 83 ASP A O 1
ATOM 617 N N . ASP A 1 84 ? 10.194 -6.462 -21.953 1.00 98.12 84 ASP A N 1
ATOM 618 C CA . ASP A 1 84 ? 10.046 -7.159 -23.238 1.00 98.12 84 ASP A CA 1
ATOM 619 C C . ASP A 1 84 ? 10.615 -6.325 -24.397 1.00 98.12 84 ASP A C 1
ATOM 621 O O . ASP A 1 84 ? 11.432 -6.816 -25.176 1.00 98.12 84 ASP A O 1
ATOM 625 N N . TRP A 1 85 ? 10.271 -5.033 -24.466 1.00 97.69 85 TRP A N 1
ATOM 626 C CA . TRP A 1 85 ? 10.817 -4.123 -25.477 1.00 97.69 85 TRP A CA 1
ATOM 627 C C . TRP A 1 85 ? 12.345 -4.026 -25.395 1.00 97.69 85 TRP A C 1
ATOM 629 O O . TRP A 1 85 ? 13.027 -4.084 -26.420 1.00 97.69 85 TRP A O 1
ATOM 639 N N . SER A 1 86 ? 12.890 -3.913 -24.178 1.00 97.81 86 SER A N 1
ATOM 640 C CA . SER A 1 86 ? 14.336 -3.815 -23.950 1.00 97.81 86 SER A CA 1
ATOM 641 C C . SER A 1 86 ? 15.054 -5.066 -24.451 1.00 97.81 86 SER A C 1
ATOM 643 O O . SER A 1 86 ? 16.082 -4.965 -25.120 1.00 97.81 86 SER A O 1
ATOM 645 N N . LYS A 1 87 ? 14.479 -6.245 -24.193 1.00 97.12 87 LYS A N 1
ATOM 646 C CA . LYS A 1 87 ? 14.987 -7.526 -24.687 1.00 97.12 87 LYS A CA 1
ATOM 647 C C . LYS A 1 87 ? 14.996 -7.588 -26.217 1.00 97.12 87 LYS A C 1
ATOM 649 O O . LYS A 1 87 ? 16.016 -7.975 -26.785 1.00 97.12 87 LYS A O 1
ATOM 654 N N . ASP A 1 88 ? 13.912 -7.174 -26.871 1.00 98.06 88 ASP A N 1
ATOM 655 C CA . ASP A 1 88 ? 13.799 -7.185 -28.338 1.00 98.06 88 ASP A CA 1
ATOM 656 C C . ASP A 1 88 ? 14.810 -6.246 -29.021 1.00 98.06 88 ASP A C 1
ATOM 658 O O . ASP A 1 88 ? 15.233 -6.495 -30.149 1.00 98.06 88 ASP A O 1
ATOM 662 N N . HIS A 1 89 ? 15.246 -5.193 -28.322 1.00 97.44 89 HIS A N 1
ATOM 663 C CA . HIS A 1 89 ? 16.173 -4.177 -28.832 1.00 97.44 89 HIS A CA 1
ATOM 664 C C . HIS A 1 89 ? 17.597 -4.297 -28.261 1.00 97.44 89 HIS A C 1
ATOM 666 O O . HIS A 1 89 ? 18.421 -3.408 -28.470 1.00 97.44 89 HIS A O 1
ATOM 672 N N . ASN A 1 90 ? 17.909 -5.396 -27.565 1.00 96.56 90 ASN A N 1
ATOM 673 C CA . ASN A 1 90 ? 19.219 -5.653 -26.956 1.00 96.56 90 ASN A CA 1
ATOM 674 C C . ASN A 1 90 ? 19.681 -4.547 -25.973 1.00 96.56 90 ASN A C 1
ATOM 676 O O . ASN A 1 90 ? 20.875 -4.257 -25.861 1.00 96.56 90 ASN A O 1
ATOM 680 N N . PHE A 1 91 ? 18.733 -3.938 -25.251 1.00 96.56 91 PHE A N 1
ATOM 681 C CA . PHE A 1 91 ? 18.973 -3.013 -24.140 1.00 96.56 91 PHE A CA 1
ATOM 682 C C . PHE A 1 91 ? 18.865 -3.725 -22.776 1.00 96.56 91 PHE A C 1
ATOM 684 O O . PHE A 1 91 ? 18.164 -4.733 -22.647 1.00 96.56 91 PHE A O 1
ATOM 691 N N . PRO A 1 92 ? 19.521 -3.211 -21.718 1.00 94.94 92 PRO A N 1
ATOM 692 C CA . PRO A 1 92 ? 19.349 -3.734 -20.364 1.00 94.94 92 PRO A CA 1
ATOM 693 C C . PRO A 1 92 ? 17.914 -3.531 -19.846 1.00 94.94 92 PRO A C 1
ATOM 695 O O . PRO A 1 92 ? 17.443 -2.401 -19.769 1.00 94.94 92 PRO A O 1
ATOM 698 N N . GLY A 1 93 ? 17.242 -4.611 -19.438 1.00 95.81 93 GLY A N 1
ATOM 699 C CA . GLY A 1 93 ? 15.917 -4.559 -18.801 1.00 95.81 93 GLY A CA 1
ATOM 700 C C . GLY A 1 93 ? 15.959 -4.519 -17.263 1.00 95.81 93 GLY A C 1
ATOM 701 O O . GLY A 1 93 ? 16.876 -3.986 -16.625 1.00 95.81 93 GLY A O 1
ATOM 702 N N . GLY A 1 94 ? 14.948 -5.118 -16.640 1.00 97.12 94 GLY A N 1
ATOM 703 C CA . GLY A 1 94 ? 14.809 -5.305 -15.195 1.00 97.12 94 GLY A CA 1
ATOM 704 C C . GLY A 1 94 ? 13.940 -4.262 -14.491 1.00 97.12 94 GLY A C 1
ATOM 705 O O . GLY A 1 94 ? 14.033 -4.138 -13.267 1.00 97.12 94 GLY A O 1
ATOM 706 N N . GLU A 1 95 ? 13.122 -3.504 -15.218 1.00 97.44 95 GLU A N 1
ATOM 707 C CA . GLU A 1 95 ? 12.182 -2.545 -14.640 1.00 97.44 95 GLU A CA 1
ATOM 708 C C . GLU A 1 95 ? 11.204 -3.221 -13.688 1.00 97.44 95 GLU A C 1
ATOM 710 O O . GLU A 1 95 ? 11.031 -2.747 -12.564 1.00 97.44 95 GLU A O 1
ATOM 715 N N . PHE A 1 96 ? 10.633 -4.368 -14.072 1.00 98.38 96 PHE A N 1
ATOM 716 C CA . PHE A 1 96 ? 9.690 -5.074 -13.210 1.00 98.38 96 PHE A CA 1
ATOM 717 C C . PHE A 1 96 ? 10.336 -5.497 -11.885 1.00 98.38 96 PHE A C 1
ATOM 719 O O . PHE A 1 96 ? 9.737 -5.338 -10.822 1.00 98.38 96 PHE A O 1
ATOM 726 N N . ASN A 1 97 ? 11.582 -5.978 -11.920 1.00 98.56 97 ASN A N 1
ATOM 727 C CA . ASN A 1 97 ? 12.294 -6.394 -10.710 1.00 98.56 97 ASN A CA 1
ATOM 728 C C . ASN A 1 97 ? 12.605 -5.208 -9.787 1.00 98.56 97 ASN A C 1
ATOM 730 O O . ASN A 1 97 ? 12.458 -5.333 -8.571 1.00 98.56 97 ASN A O 1
ATOM 734 N N . ARG A 1 98 ? 12.988 -4.050 -10.344 1.00 98.56 98 ARG A N 1
ATOM 735 C CA . ARG A 1 98 ? 13.207 -2.816 -9.568 1.00 98.56 98 ARG A CA 1
ATOM 736 C C . ARG A 1 98 ? 11.903 -2.305 -8.947 1.00 98.56 98 ARG A C 1
ATOM 738 O O . ARG A 1 98 ? 11.887 -1.945 -7.770 1.00 98.56 98 ARG A O 1
ATOM 745 N N . LEU A 1 99 ? 10.804 -2.338 -9.702 1.00 98.56 99 LEU A N 1
ATOM 746 C CA . LEU A 1 99 ? 9.471 -1.974 -9.220 1.00 98.56 99 LEU A CA 1
ATOM 747 C C . LEU A 1 99 ? 8.994 -2.910 -8.093 1.00 98.56 99 LEU A C 1
ATOM 749 O O . LEU A 1 99 ? 8.519 -2.442 -7.059 1.00 98.56 99 LEU A O 1
ATOM 753 N N . LEU A 1 100 ? 9.160 -4.226 -8.256 1.00 98.75 100 LEU A N 1
ATOM 754 C CA . LEU A 1 100 ? 8.806 -5.228 -7.243 1.00 98.75 100 LEU A CA 1
ATOM 755 C C . LEU A 1 100 ? 9.606 -5.060 -5.953 1.00 98.75 100 LEU A C 1
ATOM 757 O O . LEU A 1 100 ? 9.047 -5.150 -4.859 1.00 98.75 100 LEU A O 1
ATOM 761 N N . ASP A 1 101 ? 10.903 -4.802 -6.072 1.00 98.81 101 ASP A N 1
ATOM 762 C CA . ASP A 1 101 ? 11.758 -4.537 -4.924 1.00 98.81 101 ASP A CA 1
ATOM 763 C C . ASP A 1 101 ? 11.341 -3.254 -4.182 1.00 98.81 101 ASP A C 1
ATOM 765 O O . ASP A 1 101 ? 11.183 -3.276 -2.958 1.00 98.81 101 ASP A O 1
ATOM 769 N N . SER A 1 102 ? 11.061 -2.171 -4.919 1.00 98.69 102 SER A N 1
ATOM 770 C CA . SER A 1 102 ? 10.511 -0.925 -4.364 1.00 98.69 102 SER A CA 1
ATOM 771 C C . SER A 1 102 ? 9.213 -1.175 -3.592 1.00 98.69 102 SER A C 1
ATOM 773 O O . SER A 1 102 ? 9.086 -0.734 -2.450 1.00 98.69 102 SER A O 1
ATOM 775 N N . GLN A 1 103 ? 8.275 -1.936 -4.165 1.00 98.81 103 GLN A N 1
ATOM 776 C CA . GLN A 1 103 ? 6.989 -2.221 -3.528 1.00 98.81 103 GLN A CA 1
ATOM 777 C C . GLN A 1 103 ? 7.136 -3.043 -2.241 1.00 98.81 103 GLN A C 1
ATOM 779 O O . GLN A 1 103 ? 6.491 -2.739 -1.239 1.00 98.81 103 GLN A O 1
ATOM 784 N N . ARG A 1 104 ? 8.011 -4.055 -2.229 1.00 98.88 104 ARG A N 1
ATOM 785 C CA . ARG A 1 104 ? 8.276 -4.872 -1.030 1.00 98.88 104 ARG A CA 1
ATOM 786 C C . ARG A 1 104 ? 8.908 -4.057 0.092 1.00 98.88 104 ARG A C 1
ATOM 788 O O . ARG A 1 104 ? 8.505 -4.183 1.246 1.00 98.88 104 ARG A O 1
ATOM 795 N N . LYS A 1 105 ? 9.878 -3.205 -0.243 1.00 98.88 105 LYS A N 1
ATOM 796 C CA . LYS A 1 105 ? 10.494 -2.292 0.726 1.00 98.88 105 LYS A CA 1
ATOM 797 C C . LYS A 1 105 ? 9.491 -1.268 1.249 1.00 98.88 105 LYS A C 1
ATOM 799 O O . LYS A 1 105 ? 9.498 -0.972 2.440 1.00 98.88 105 LYS A O 1
ATOM 804 N N . TRP A 1 106 ? 8.602 -0.779 0.388 1.00 98.81 106 TRP A N 1
ATOM 805 C CA . TR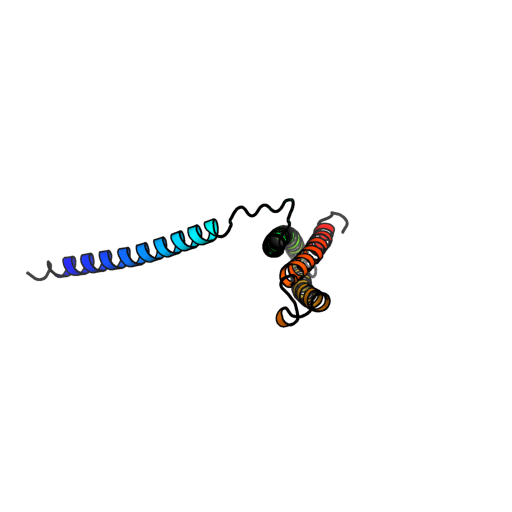P A 1 106 ? 7.523 0.110 0.795 1.00 98.81 106 TRP A CA 1
ATOM 806 C C . TRP A 1 106 ? 6.553 -0.562 1.780 1.00 98.81 106 TRP A C 1
ATOM 808 O O . TRP A 1 106 ? 6.198 0.065 2.771 1.00 98.81 106 TRP A O 1
ATOM 818 N N . LEU A 1 107 ? 6.179 -1.833 1.579 1.00 98.88 107 LEU A N 1
ATOM 819 C CA . LEU A 1 107 ? 5.341 -2.571 2.539 1.00 98.88 107 LEU A CA 1
ATOM 820 C C . LEU A 1 107 ? 6.005 -2.650 3.922 1.00 98.88 107 LEU A C 1
ATOM 822 O O . LEU A 1 107 ? 5.376 -2.334 4.928 1.00 98.88 107 LEU A O 1
ATOM 826 N N . ALA A 1 108 ? 7.299 -2.985 3.966 1.00 98.81 108 ALA A N 1
ATOM 827 C CA . ALA A 1 108 ? 8.056 -3.011 5.217 1.00 98.81 108 ALA A CA 1
ATOM 828 C C . ALA A 1 108 ? 8.124 -1.625 5.884 1.00 98.81 108 ALA A C 1
ATOM 830 O O . ALA A 1 108 ? 7.955 -1.513 7.097 1.00 98.81 108 ALA A O 1
ATOM 831 N N . PHE A 1 109 ? 8.330 -0.565 5.094 1.00 98.81 109 PHE A N 1
ATOM 832 C CA . PHE A 1 109 ? 8.268 0.814 5.578 1.00 98.81 109 PHE A CA 1
ATOM 833 C C . PHE A 1 109 ? 6.887 1.158 6.144 1.00 98.81 109 PHE A C 1
ATOM 835 O O . PHE A 1 109 ? 6.817 1.684 7.247 1.00 98.81 109 PHE A O 1
ATOM 842 N N . ARG A 1 110 ? 5.799 0.850 5.427 1.00 98.81 110 ARG A N 1
ATOM 843 C CA . ARG A 1 110 ? 4.420 1.133 5.849 1.00 98.81 110 ARG A CA 1
ATOM 844 C C . ARG A 1 110 ? 4.143 0.535 7.222 1.00 98.81 110 ARG A C 1
ATOM 846 O O . ARG A 1 110 ? 3.666 1.232 8.114 1.00 98.81 110 ARG A O 1
ATOM 853 N N . ASP A 1 111 ? 4.465 -0.742 7.383 1.00 98.69 111 ASP A N 1
ATOM 854 C CA . ASP A 1 111 ? 4.172 -1.470 8.612 1.00 98.69 111 ASP A CA 1
ATOM 855 C C . ASP A 1 111 ? 5.027 -0.940 9.777 1.00 98.69 111 ASP A C 1
ATOM 857 O O . ASP A 1 111 ? 4.506 -0.698 10.869 1.00 98.69 111 ASP A O 1
ATOM 861 N N . ALA A 1 112 ? 6.314 -0.665 9.534 1.00 98.81 112 ALA A N 1
ATOM 862 C CA . ALA A 1 112 ? 7.208 -0.069 10.527 1.00 98.81 112 ALA A CA 1
ATOM 863 C C . ALA A 1 112 ? 6.796 1.363 10.911 1.00 98.81 112 ALA A C 1
ATOM 865 O O . ALA A 1 112 ? 6.834 1.719 12.088 1.00 98.81 112 ALA A O 1
ATOM 866 N N . GLN A 1 113 ? 6.371 2.170 9.940 1.00 98.81 113 GLN A N 1
ATOM 867 C CA . GLN A 1 113 ? 5.925 3.543 10.152 1.00 98.81 113 GLN A CA 1
ATOM 868 C C . GLN A 1 113 ? 4.650 3.577 10.995 1.00 98.81 113 GLN A C 1
ATOM 870 O O . GLN A 1 113 ? 4.585 4.328 11.964 1.00 98.81 113 GLN A O 1
ATOM 875 N N . CYS A 1 114 ? 3.660 2.735 10.689 1.00 98.62 114 CYS A N 1
ATOM 876 C CA . CYS A 1 114 ? 2.438 2.679 11.490 1.00 98.62 114 CYS A CA 1
ATOM 877 C C . CYS A 1 114 ? 2.689 2.141 12.904 1.00 98.62 114 CYS A C 1
ATOM 879 O O . CYS A 1 114 ? 2.088 2.637 13.855 1.00 98.62 114 CYS A O 1
ATOM 881 N N . LEU A 1 115 ? 3.620 1.193 13.074 1.00 98.00 115 LEU A N 1
ATOM 882 C CA . LEU A 1 115 ? 4.049 0.759 14.406 1.00 98.00 115 LEU A CA 1
ATOM 883 C C . LEU A 1 115 ? 4.751 1.885 15.183 1.00 98.00 115 LEU A C 1
ATOM 885 O O . LEU A 1 115 ? 4.521 2.025 16.381 1.00 98.00 115 LEU A O 1
ATOM 889 N N . TYR A 1 116 ? 5.585 2.691 14.522 1.00 98.19 116 TYR A N 1
ATOM 890 C CA . TYR A 1 116 ? 6.227 3.857 15.132 1.00 98.19 116 TYR A CA 1
ATOM 891 C C . TYR A 1 116 ? 5.206 4.927 15.552 1.00 98.19 116 TYR A C 1
ATOM 893 O O . TYR A 1 116 ? 5.307 5.455 16.656 1.00 98.19 116 TYR A O 1
ATOM 901 N N . GLU A 1 117 ? 4.215 5.222 14.705 1.00 97.56 117 GLU A N 1
ATOM 902 C CA . GLU A 1 117 ? 3.188 6.236 14.984 1.00 97.56 117 GLU A CA 1
ATOM 903 C C . GLU A 1 117 ? 2.241 5.821 16.122 1.00 97.56 117 GLU A C 1
ATOM 905 O O . GLU A 1 117 ? 1.892 6.652 16.959 1.00 97.56 117 GLU A O 1
ATOM 910 N N . ASN A 1 118 ? 1.838 4.547 16.171 1.00 97.00 118 ASN A N 1
ATOM 911 C CA . ASN A 1 118 ? 0.766 4.085 17.063 1.00 97.00 118 ASN A CA 1
ATOM 912 C C . ASN A 1 118 ? 1.252 3.280 18.276 1.00 97.00 118 ASN A C 1
ATOM 914 O O . ASN A 1 118 ? 0.481 3.048 19.208 1.00 97.00 118 ASN A O 1
ATOM 918 N N . GLY A 1 119 ? 2.503 2.817 18.263 1.00 97.19 119 GLY A N 1
ATOM 919 C CA . GLY A 1 119 ? 3.026 1.872 19.245 1.00 97.19 119 GLY A CA 1
ATOM 920 C C . GLY A 1 119 ? 2.407 0.468 19.134 1.00 97.19 119 GLY A C 1
ATOM 921 O O . GLY A 1 119 ? 1.507 0.224 18.323 1.00 97.19 119 GLY A O 1
ATOM 922 N N . PRO A 1 120 ? 2.887 -0.498 19.937 1.00 96.00 120 PRO A N 1
ATOM 923 C CA . PRO A 1 120 ? 2.338 -1.850 19.959 1.00 96.00 120 PRO A CA 1
ATOM 924 C C . PRO A 1 120 ? 0.945 -1.877 20.605 1.00 96.00 120 PRO A C 1
ATOM 926 O O . PRO A 1 120 ? 0.647 -1.119 21.537 1.00 96.00 120 PRO A O 1
ATOM 929 N N . ARG A 1 121 ? 0.087 -2.783 20.124 1.00 95.75 121 ARG A N 1
ATOM 930 C CA . ARG A 1 121 ? -1.323 -2.887 20.536 1.00 95.75 121 ARG A CA 1
ATOM 931 C C . ARG A 1 121 ? -1.483 -3.096 22.038 1.00 95.75 121 ARG A C 1
ATOM 933 O O . ARG A 1 121 ? -2.410 -2.564 22.637 1.00 95.75 121 ARG A O 1
ATOM 940 N N . GLU A 1 122 ? -0.581 -3.856 22.645 1.00 96.00 122 GLU A N 1
ATOM 941 C CA . GLU A 1 122 ? -0.601 -4.239 24.059 1.00 96.00 122 GLU A CA 1
ATOM 942 C C . GLU A 1 122 ? -0.374 -3.046 24.996 1.00 96.00 122 GLU A C 1
ATOM 944 O O . GLU A 1 122 ? -0.740 -3.104 26.166 1.00 96.00 122 GLU A O 1
ATOM 949 N N . GLN A 1 123 ? 0.217 -1.962 24.487 1.00 95.25 123 GLN A N 1
ATOM 950 C CA . GLN A 1 123 ? 0.457 -0.723 25.232 1.00 95.25 123 GLN A CA 1
ATOM 951 C C . GLN A 1 123 ? -0.660 0.310 25.017 1.00 95.25 123 GLN A C 1
ATOM 953 O O . GLN A 1 123 ? -0.553 1.441 25.485 1.00 95.25 123 GLN A O 1
ATOM 958 N N . SER A 1 124 ? -1.728 -0.068 24.310 1.00 93.81 124 SER A N 1
ATOM 959 C CA . SER A 1 124 ? -2.797 0.830 23.880 1.00 93.81 124 SER A CA 1
ATOM 960 C C . SER A 1 124 ? -4.190 0.327 24.264 1.00 93.81 124 SER A C 1
ATOM 962 O O . SER A 1 124 ? -4.400 -0.832 24.614 1.00 93.81 124 SER A O 1
ATOM 964 N N . GLY A 1 125 ? -5.172 1.229 24.205 1.00 94.81 125 GLY A N 1
ATOM 965 C CA . GLY A 1 125 ? -6.572 0.926 24.498 1.00 94.81 125 GLY A CA 1
ATOM 966 C C . GLY A 1 125 ? -7.376 0.447 23.286 1.00 94.81 125 GLY A C 1
ATOM 967 O O . GLY A 1 125 ? -6.855 0.155 22.210 1.00 94.81 125 GLY A O 1
ATOM 968 N N . THR A 1 126 ? -8.699 0.448 23.441 1.00 95.31 126 THR A N 1
ATOM 969 C CA . THR A 1 126 ? -9.666 0.051 22.402 1.00 95.31 126 THR A CA 1
ATOM 970 C C . THR A 1 126 ? -9.635 0.923 21.144 1.00 95.31 126 THR A C 1
ATOM 972 O O . THR A 1 126 ? -10.198 0.518 20.130 1.00 95.31 126 THR A O 1
ATOM 975 N N . ILE A 1 127 ? -8.968 2.080 21.183 1.00 95.62 127 ILE A N 1
ATOM 976 C CA . ILE A 1 127 ? -8.762 2.975 20.037 1.00 95.62 127 ILE A CA 1
ATOM 977 C C . ILE A 1 127 ? -7.667 2.499 19.071 1.00 95.62 127 ILE A C 1
ATOM 979 O O . ILE A 1 127 ? -7.633 2.933 17.924 1.00 95.62 127 ILE A O 1
ATOM 983 N N . TRP A 1 128 ? -6.780 1.596 19.499 1.00 98.00 128 TRP A N 1
ATOM 984 C CA . TRP A 1 128 ? -5.615 1.199 18.702 1.00 98.00 128 TRP A CA 1
ATOM 985 C C . TRP A 1 128 ? -5.948 0.718 17.276 1.00 98.00 128 TRP A C 1
ATOM 987 O O . TRP A 1 128 ? -5.284 1.178 16.347 1.00 98.00 128 TRP A O 1
ATOM 997 N N . PRO A 1 129 ? -6.978 -0.128 17.041 1.00 97.19 129 PRO A N 1
ATOM 998 C CA . PRO A 1 129 ? -7.313 -0.565 15.685 1.00 97.19 129 PRO A CA 1
ATOM 999 C C . PRO A 1 129 ? -7.676 0.601 14.761 1.00 97.19 129 PRO A C 1
ATOM 1001 O O . PRO A 1 129 ? -7.213 0.635 13.626 1.00 97.19 129 PRO A O 1
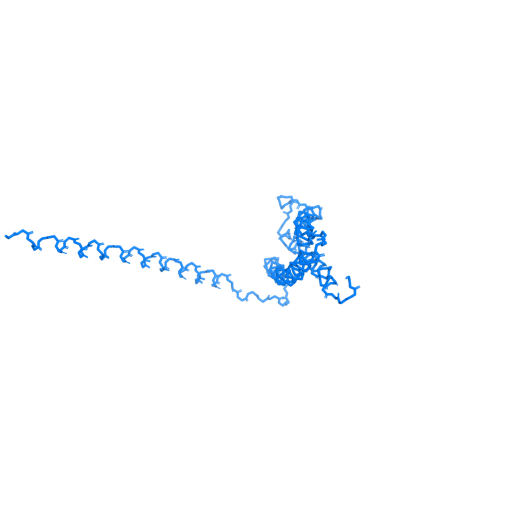ATOM 1004 N N . LEU A 1 130 ? -8.438 1.583 15.257 1.00 96.62 130 LEU A N 1
ATOM 1005 C CA . LEU A 1 130 ? -8.783 2.785 14.498 1.00 96.62 130 LEU A CA 1
ATOM 1006 C C . LEU A 1 130 ? -7.532 3.544 14.041 1.00 96.62 130 LEU A C 1
ATOM 1008 O O . LEU A 1 130 ? -7.425 3.898 12.866 1.00 96.62 130 LEU A O 1
ATOM 1012 N N . LEU A 1 131 ? -6.577 3.768 14.947 1.00 97.94 131 LEU A N 1
ATOM 1013 C CA . LEU A 1 131 ? -5.334 4.480 14.633 1.00 97.94 131 LEU A CA 1
ATOM 1014 C C . LEU A 1 131 ? -4.474 3.699 13.630 1.00 97.94 131 LEU A C 1
ATOM 1016 O O . LEU A 1 131 ? -4.010 4.260 12.633 1.00 97.94 131 LEU A O 1
ATOM 1020 N N . GLN A 1 132 ? -4.334 2.389 13.843 1.00 98.56 132 GLN A N 1
ATOM 1021 C CA . GLN A 1 132 ? -3.556 1.519 12.968 1.00 98.56 132 GLN A CA 1
ATOM 1022 C C . GLN A 1 132 ? -4.133 1.467 11.553 1.00 98.56 132 GLN A C 1
ATOM 1024 O O . GLN A 1 132 ? -3.415 1.722 10.586 1.00 98.56 132 GLN A O 1
ATOM 1029 N N . ASN A 1 133 ? -5.431 1.199 11.424 1.00 98.56 133 ASN A N 1
ATOM 1030 C CA . ASN A 1 133 ? -6.100 1.123 10.129 1.00 98.56 133 ASN A CA 1
ATOM 1031 C C . ASN A 1 133 ? -6.044 2.464 9.385 1.00 98.56 133 ASN A C 1
ATOM 1033 O O . ASN A 1 133 ? -5.782 2.498 8.184 1.00 98.56 133 ASN A O 1
ATOM 1037 N N . SER A 1 134 ? -6.211 3.579 10.103 1.00 98.44 134 SER A N 1
ATOM 1038 C CA . SER A 1 134 ? -6.126 4.921 9.515 1.00 98.44 134 SER A CA 1
ATOM 1039 C C . SER A 1 134 ? -4.728 5.226 8.968 1.00 98.44 134 SER A C 1
ATOM 1041 O O . SER A 1 134 ? -4.604 5.780 7.872 1.00 98.44 134 SER A O 1
ATOM 1043 N N . CYS A 1 135 ? -3.668 4.835 9.686 1.00 98.88 135 CYS A N 1
ATOM 1044 C CA . CYS A 1 135 ? -2.294 4.968 9.197 1.00 98.88 135 CYS A CA 1
ATOM 1045 C C . CYS A 1 135 ? -2.060 4.123 7.938 1.00 98.88 135 CYS A C 1
ATOM 1047 O O . CYS A 1 135 ? -1.584 4.638 6.919 1.00 98.88 1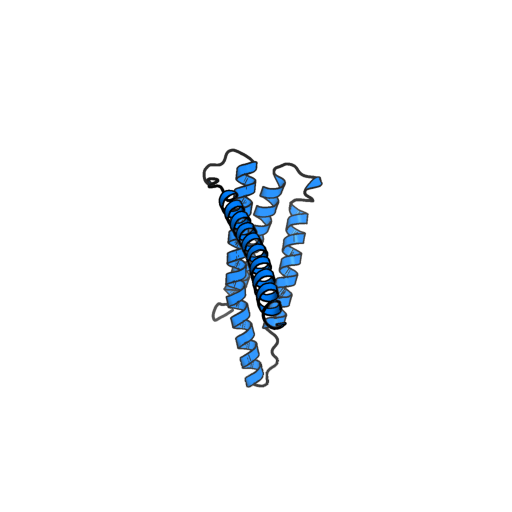35 CYS A O 1
ATOM 1049 N N . LEU A 1 136 ? -2.451 2.846 7.984 1.00 98.88 136 LEU A N 1
ATOM 1050 C CA . LEU A 1 136 ? -2.288 1.918 6.868 1.00 98.88 136 LEU A CA 1
ATOM 1051 C C . LEU A 1 136 ? -3.007 2.426 5.614 1.00 98.88 136 LEU A C 1
ATOM 1053 O O . LEU A 1 136 ? -2.402 2.467 4.540 1.00 98.88 136 LEU A O 1
ATOM 1057 N N . LYS A 1 137 ? -4.253 2.894 5.753 1.00 98.88 137 LYS A N 1
ATOM 1058 C CA . LYS A 1 137 ? -5.025 3.528 4.676 1.00 98.88 137 LYS A CA 1
ATOM 1059 C C . LYS A 1 137 ? -4.289 4.731 4.089 1.00 98.88 137 LYS A C 1
ATOM 1061 O O . LYS A 1 137 ? -4.024 4.753 2.890 1.00 98.88 137 LYS A O 1
ATOM 1066 N N . LYS A 1 138 ? -3.903 5.702 4.924 1.00 98.88 138 LYS A N 1
ATOM 1067 C CA . LYS A 1 138 ? -3.235 6.944 4.492 1.00 98.88 138 LYS A CA 1
ATOM 1068 C C . LYS A 1 138 ? -1.965 6.669 3.686 1.00 98.88 138 LYS A C 1
ATOM 1070 O O . LYS A 1 138 ? -1.732 7.312 2.663 1.00 98.88 138 LYS A O 1
ATOM 1075 N N . LEU A 1 139 ? -1.110 5.762 4.157 1.00 98.94 139 LEU A N 1
ATOM 1076 C CA . LEU A 1 139 ? 0.130 5.429 3.450 1.00 98.94 139 LEU A CA 1
ATOM 1077 C C . LEU A 1 139 ? -0.154 4.661 2.156 1.00 98.94 139 LEU A C 1
ATOM 1079 O O . LEU A 1 139 ? 0.498 4.916 1.145 1.00 98.94 139 LEU A O 1
ATOM 1083 N N . THR A 1 140 ? -1.153 3.779 2.163 1.00 98.94 140 THR A N 1
ATOM 1084 C CA . THR A 1 140 ? -1.596 3.039 0.974 1.00 98.94 140 THR A CA 1
ATOM 1085 C C . THR A 1 140 ? -2.120 3.982 -0.112 1.00 98.94 140 THR A C 1
ATOM 1087 O O . THR A 1 140 ? -1.697 3.881 -1.259 1.00 98.94 140 THR A O 1
ATOM 1090 N N . GLU A 1 141 ? -2.943 4.972 0.241 1.00 98.88 141 GLU A N 1
ATOM 1091 C CA . GLU A 1 141 ? -3.440 5.994 -0.694 1.00 98.88 141 GLU A CA 1
ATOM 1092 C C . GLU A 1 141 ? -2.312 6.835 -1.307 1.00 98.88 141 GLU A C 1
ATOM 1094 O O . GLU A 1 141 ? -2.330 7.118 -2.506 1.00 98.88 141 GLU A O 1
ATOM 1099 N N . ARG A 1 142 ? -1.286 7.184 -0.519 1.00 98.88 142 ARG A N 1
ATOM 1100 C CA . ARG A 1 142 ? -0.090 7.870 -1.040 1.00 98.88 142 ARG A CA 1
ATOM 1101 C C . ARG A 1 142 ? 0.651 7.010 -2.050 1.00 98.88 142 ARG A C 1
ATOM 1103 O O . ARG A 1 142 ? 0.980 7.492 -3.129 1.00 98.88 142 ARG A O 1
ATOM 1110 N N . ARG A 1 143 ? 0.851 5.729 -1.739 1.00 98.75 143 ARG A N 1
ATOM 1111 C CA . ARG A 1 143 ? 1.531 4.806 -2.648 1.00 98.75 143 ARG A CA 1
ATOM 1112 C C . ARG A 1 143 ? 0.770 4.606 -3.950 1.00 98.75 143 ARG A C 1
ATOM 1114 O O . ARG A 1 143 ? 1.387 4.519 -5.004 1.00 98.75 143 ARG A O 1
ATOM 1121 N N . ILE A 1 144 ? -0.558 4.558 -3.886 1.00 98.75 144 ILE A N 1
ATOM 1122 C CA . ILE A 1 144 ? -1.405 4.532 -5.080 1.00 98.75 144 ILE A CA 1
ATOM 1123 C C . ILE A 1 144 ? -1.121 5.755 -5.963 1.00 98.75 144 ILE A C 1
ATOM 1125 O O . ILE A 1 144 ? -0.966 5.585 -7.169 1.00 98.75 144 ILE A O 1
ATOM 1129 N N . SER A 1 145 ? -1.026 6.960 -5.386 1.00 98.44 145 SER A N 1
ATOM 1130 C CA . SER A 1 145 ? -0.678 8.179 -6.138 1.00 98.44 145 SER A CA 1
ATOM 1131 C C . SER A 1 145 ? 0.694 8.063 -6.799 1.00 98.44 145 SER A C 1
ATOM 1133 O O . SER A 1 145 ? 0.789 8.208 -8.012 1.00 98.44 145 SER A O 1
ATOM 1135 N N . GLU A 1 146 ? 1.725 7.701 -6.028 1.00 98.19 146 GLU A N 1
ATOM 1136 C CA . GLU A 1 146 ? 3.094 7.521 -6.535 1.00 98.19 146 GLU A CA 1
ATOM 1137 C C . GLU A 1 146 ? 3.146 6.521 -7.699 1.00 98.19 146 GLU A C 1
ATOM 1139 O O . GLU A 1 146 ? 3.803 6.756 -8.707 1.00 98.19 146 GLU A O 1
ATOM 1144 N N . LEU A 1 147 ? 2.440 5.392 -7.581 1.00 98.31 147 LEU A N 1
ATOM 1145 C CA . LEU A 1 147 ? 2.388 4.379 -8.632 1.00 98.31 147 LEU A CA 1
ATOM 1146 C C . LEU A 1 147 ? 1.630 4.879 -9.869 1.00 98.31 147 LEU A C 1
ATOM 1148 O O . LEU A 1 147 ? 2.070 4.626 -10.989 1.00 98.31 147 LEU A O 1
ATOM 1152 N N . ARG A 1 148 ? 0.515 5.596 -9.695 1.00 97.50 148 ARG A N 1
ATOM 1153 C CA . ARG A 1 148 ? -0.258 6.165 -10.812 1.00 97.50 148 ARG A CA 1
ATOM 1154 C C . ARG A 1 148 ? 0.522 7.217 -11.578 1.00 97.50 148 ARG A C 1
ATOM 1156 O O . ARG A 1 148 ? 0.435 7.228 -12.797 1.00 97.50 148 ARG A O 1
ATOM 1163 N N . GLU A 1 149 ? 1.323 8.028 -10.897 1.00 96.75 149 GLU A N 1
ATOM 1164 C CA . GLU A 1 149 ? 2.221 8.976 -11.558 1.00 96.75 149 GLU A CA 1
ATOM 1165 C C . GLU A 1 149 ? 3.139 8.249 -12.546 1.00 96.75 149 GLU A C 1
ATOM 1167 O O . GLU A 1 149 ? 3.266 8.689 -13.681 1.00 96.75 149 GLU A O 1
ATOM 1172 N N . THR A 1 150 ? 3.655 7.062 -12.202 1.00 94.81 150 THR A N 1
ATOM 1173 C CA . THR A 1 150 ? 4.472 6.267 -13.140 1.00 94.81 150 THR A CA 1
ATOM 1174 C C . THR A 1 150 ? 3.715 5.752 -14.367 1.00 94.81 150 THR A C 1
ATOM 1176 O O . THR A 1 150 ? 4.347 5.250 -15.294 1.00 94.81 150 THR A O 1
ATOM 1179 N N . LEU A 1 151 ? 2.383 5.818 -14.411 1.00 94.06 151 LEU A N 1
ATOM 1180 C CA . LEU A 1 151 ? 1.591 5.425 -15.583 1.00 94.06 151 LEU A CA 1
ATOM 1181 C C . LEU A 1 151 ? 1.419 6.565 -16.591 1.00 94.06 151 LEU A C 1
ATOM 1183 O O . LEU A 1 151 ? 1.059 6.289 -17.737 1.00 94.06 151 LEU A O 1
ATOM 1187 N N . GLU A 1 152 ? 1.693 7.808 -16.196 1.00 88.50 152 GLU A N 1
ATOM 1188 C CA . GLU A 1 152 ? 1.536 8.967 -17.068 1.00 88.50 152 GLU A CA 1
ATOM 1189 C C . GLU A 1 152 ? 2.554 8.938 -18.228 1.00 88.50 152 GLU A C 1
ATOM 1191 O O . GLU A 1 152 ? 3.690 8.488 -18.046 1.00 88.50 152 GLU A O 1
ATOM 1196 N N . PRO A 1 153 ? 2.196 9.429 -19.433 1.00 71.12 153 PRO A N 1
ATOM 1197 C CA . PRO A 1 153 ? 3.043 9.337 -20.631 1.00 71.12 153 PRO A CA 1
ATOM 1198 C C . PRO A 1 153 ? 4.416 10.022 -20.531 1.00 71.12 153 PRO A C 1
ATOM 1200 O O . PRO A 1 153 ? 5.280 9.747 -21.359 1.00 71.12 153 PRO A O 1
ATOM 1203 N N . ASN A 1 154 ? 4.603 10.915 -19.553 1.00 58.00 154 ASN A N 1
ATOM 1204 C CA . ASN A 1 154 ? 5.811 11.729 -19.374 1.00 58.00 154 ASN A CA 1
ATOM 1205 C C . ASN A 1 154 ? 6.500 11.515 -18.014 1.00 58.00 154 ASN A C 1
ATOM 1207 O O . ASN A 1 154 ? 7.336 12.337 -17.637 1.00 58.00 154 ASN A O 1
ATOM 1211 N N . ALA A 1 155 ? 6.101 10.487 -17.261 1.00 57.09 155 ALA A N 1
ATOM 1212 C CA . ALA A 1 155 ? 6.744 10.122 -16.001 1.00 57.09 155 ALA A CA 1
ATOM 1213 C C . ALA A 1 155 ? 7.980 9.243 -16.213 1.00 57.09 155 ALA A C 1
ATOM 1215 O O . ALA A 1 155 ? 7.951 8.391 -17.135 1.00 57.09 155 ALA A O 1
#

Organism: NCBI:txid1737568

pLDDT: mean 86.12, std 17.57, range [38.16, 98.94]

InterPro domains:
  IPR009739 Lysozyme inhibitor LprI-like, N-terminal [PF07007] (46-147)

Foldseek 3Di:
DPVPVVVVVVVVVVVVVVVVVVVVVVVVVVVVVVVVVVPPPLPPPDDDDLVSLLVVLQVLLVVLVVLLVVLVVVLLVVLVVQQVVCVVVVHDHCSNVVVVVVVVVLVVVLQVVLCVVQPDPVVDDSNSSNSSSNSSSVSSVVVSVVSVVSVDPVD

=== Feature glossary ===
Key to the feature types in this record:

Secondary structure (8-state, DSSP). Secondary structure is the local, repeating backbone conformation. DSSP classifies it into eight states by reading the hydrogen-bond network: three helix types (H, G, I), two β types (E, B), two non-regular types (T, S), and unstructured coil (-).

Backbone torsions (φ/ψ). Backbone dihedral angles. Every residue except chain termini has a φ (preceding-C → N → Cα → C) and a ψ (N → Cα → C → next-N). They are reported in degrees following the IUPAC sign convention. Secondary structure is essentially a statement about which (φ, ψ) basin each residue occupies.

Predicted aligned error. Predicted Aligned Error (PAE) is an AlphaFold confidence matrix: entry (i, j) is the expected error in the position of residue j, in ångströms, when the prediction is superimposed on the true structure at residue i. Low PAE within a block of residues means that block is internally rigid and well-predicted; high PAE between two blocks means their relative placement is uncertain even if each block individually is confident.

B-factor. B-factor (Debye–Waller factor) reflects atomic displacement in the crystal lattice. It is an experimental observable (units Å²), not a prediction; low values mean the atom is pinned down, high values mean it moves or is heterogeneous across the crystal.

Secondary structure (3-state, P-SEA). Three-state secondary structure (P-SEA) collapses the eight DSSP classes into helix (a), strand (b), and coil (c). P-SEA assigns these from Cα geometry alone — distances and angles — without requiring backbone oxygens, so it works on any Cα trace.

Sequence. Primary structure: the covalent order of the twenty standard amino acids along the backbone. Two proteins with the same sequence will (almost always) fold to the same structure; two with 30% identity often share a fold but not the details.

pLDDT. pLDDT is the predicted lDDT-Cα score: AlphaFold's confidence that the local environment of each residue (all inter-atomic distances within 15 Å) is correctly placed. It is a per-residue number between 0 and 100, with higher meaning more reliable.

InterPro / GO / CATH / organism. Functional annotations link the protein to curated databases. InterPro entries identify conserved domains and families by matching the sequence against member-database signatures (Pfam, PROSITE, CDD, …). Gene Ontology (GO) terms describe molecular function, biological process, and cellular component in a controlled vocabulary. CATH places the structure in a hierarchical fold classification (Class/Architecture/Topology/Homologous-superfamily). The organism is the source species.

Contact-map, Ramachandran, and PAE plots. Three diagnostic plots accompany the record. The Cα contact map visualizes the tertiary structure as a 2D adjacency matrix (8 Å cutoff, sequence-local contacts suppressed). The Ramachandran plot shows the distribution of backbone (φ, ψ) torsions, with points in the α and β basins reflecting secondary structure content. The PAE plot shows AlphaFold's inter-residue confidence as a color matrix.

mmCIF coordinates. The mmCIF table is the protein's shape written out atom by atom. For each backbone N, Cα, C, and carbonyl O, it records an (x, y, z) coordinate triple in Å plus the residue type, chain letter, and residue number.

Radius of gyration, Cα contacts, bounding box. Three whole-structure scalars: the radius of gyration (RMS distance of Cα from centroid, in Å), the count of Cα–Cα contacts (pairs closer than 8 Å and separated by more than four residues in sequence — i.e. tertiary, not local, contacts), and the bounding-box dimensions. Together they distinguish compact globular folds from extended fibres or disordered chains.

Foldseek 3Di. The Foldseek 3Di string encodes local tertiary geometry as a 20-letter alphabet — one character per residue — derived from the relative positions of nearby Cα atoms. Unlike the amino-acid sequence, 3Di is a direct function of the 3D structure, so two proteins with the same fold have similar 3Di strings even at low sequence identity.

Rendered structure images. Six rendered views show the 3D structure from the faces of a cube — i.e. along ±x, ±y, ±z. Rendering representation is drawn randomly per protein from cartoon (secondary-structure ribbons), sticks (backbone bonds), or molecular surface; coloring is either N→C rainbow (blue at the N-terminus thr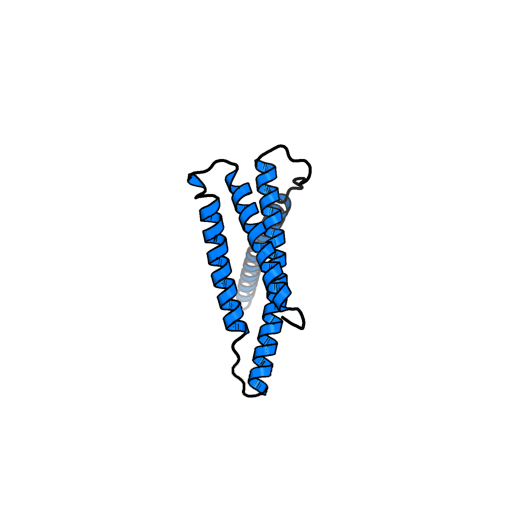ough red at the C-terminus) or one color per chain.

Nearest PDB structures. The Foldseek neighbor list gives the closest experimentally determined structures in the PDB, ranked by structural alignment. TM-score near 1 means near-identical fold; near 0.3 means only rough topology match. This is how one finds what a novel AlphaFold prediction most resembles in the solved-structure universe.

Solvent-accessible surface area. SASA measures how much of the protein is reachable by solvent. It is computed by rolling a water-sized probe over the atomic surface and summing the exposed area (Å²). Per-residue SASA distinguishes core (buried, low SASA) from surface (exposed, high SASA) residues; total SASA is a whole-molecule size measure.